Protein AF-A0A645DY30-F1 (afdb_monomer_lite)

Structure (mmCIF, N/CA/C/O backbone):
data_AF-A0A645DY30-F1
#
_entry.id   AF-A0A645DY30-F1
#
loop_
_atom_site.group_PDB
_atom_site.id
_atom_site.type_symbol
_atom_site.label_atom_id
_atom_site.label_alt_id
_atom_site.label_comp_id
_atom_site.label_asym_id
_atom_site.label_entity_id
_atom_site.label_seq_id
_atom_site.pdbx_PDB_ins_code
_atom_site.Cartn_x
_atom_site.Cartn_y
_atom_site.Cartn_z
_atom_site.occupancy
_atom_site.B_iso_or_equiv
_atom_site.auth_s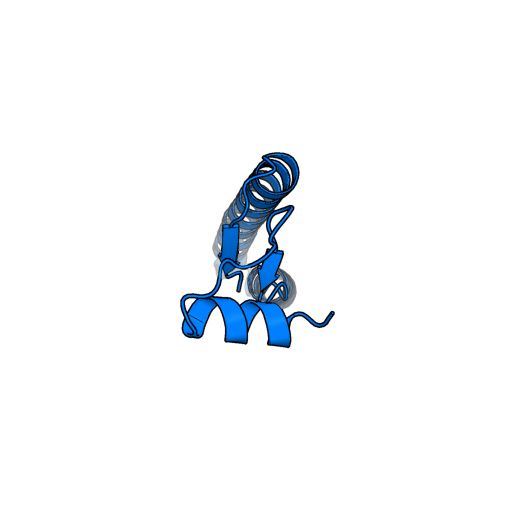eq_id
_atom_site.auth_comp_id
_atom_site.auth_asym_id
_atom_site.auth_atom_id
_atom_site.pdbx_PDB_model_num
ATOM 1 N N . MET A 1 1 ? -1.087 -6.279 -30.787 1.00 48.50 1 MET A N 1
ATOM 2 C CA . MET A 1 1 ? -0.066 -7.183 -30.223 1.00 48.50 1 MET A CA 1
ATOM 3 C C . MET A 1 1 ? -0.359 -7.285 -28.750 1.00 48.50 1 MET A C 1
ATOM 5 O O . MET A 1 1 ? -0.338 -6.264 -28.074 1.00 48.50 1 MET A O 1
ATOM 9 N N . GLY A 1 2 ? -0.863 -8.442 -28.337 1.00 56.06 2 GLY A N 1
ATOM 10 C CA . GLY A 1 2 ? -1.457 -8.618 -27.018 1.00 56.06 2 GLY A CA 1
ATOM 11 C C . GLY A 1 2 ? -0.386 -8.882 -25.970 1.00 56.06 2 GLY A C 1
ATOM 12 O O . GLY A 1 2 ? 0.657 -9.443 -26.275 1.00 56.06 2 GLY A O 1
ATOM 13 N N . VAL A 1 3 ? -0.681 -8.536 -24.719 1.00 58.16 3 VAL A N 1
ATOM 14 C CA . VAL A 1 3 ? 0.153 -8.785 -23.523 1.00 58.16 3 VAL A CA 1
ATOM 15 C C . VAL A 1 3 ? 0.625 -10.251 -23.426 1.00 58.16 3 VAL A C 1
ATOM 17 O O . VAL A 1 3 ? 1.698 -10.550 -22.908 1.00 58.16 3 VAL A O 1
ATOM 20 N N . PHE A 1 4 ? -0.153 -11.175 -23.999 1.00 58.19 4 PHE A N 1
ATOM 21 C CA . PHE A 1 4 ? 0.154 -12.603 -24.078 1.00 58.19 4 PHE A CA 1
ATOM 22 C C . PHE A 1 4 ? 1.327 -12.940 -25.019 1.00 58.19 4 PHE A C 1
ATOM 24 O O . PHE A 1 4 ? 2.047 -13.911 -24.780 1.00 58.19 4 PHE A O 1
ATOM 31 N N . ASP A 1 5 ? 1.539 -12.134 -26.064 1.00 62.09 5 ASP A N 1
ATOM 32 C CA . ASP A 1 5 ? 2.642 -12.300 -27.015 1.00 62.09 5 ASP A CA 1
ATOM 33 C C . ASP A 1 5 ? 3.975 -11.936 -26.346 1.00 62.09 5 ASP A C 1
ATOM 35 O O . ASP A 1 5 ? 4.922 -12.715 -26.414 1.00 62.09 5 ASP A O 1
ATOM 39 N N . SER A 1 6 ? 4.015 -10.833 -25.587 1.00 61.72 6 SER A N 1
ATOM 40 C CA . SER A 1 6 ? 5.202 -10.391 -24.839 1.00 61.72 6 SER A CA 1
ATOM 41 C C . SER A 1 6 ? 5.657 -11.420 -23.798 1.00 61.72 6 SER A C 1
ATOM 43 O O . SER A 1 6 ? 6.852 -11.651 -23.621 1.00 61.72 6 SER A O 1
ATOM 45 N N . PHE A 1 7 ? 4.708 -12.078 -23.122 1.00 62.50 7 PHE A N 1
ATOM 46 C CA . PHE A 1 7 ? 5.007 -13.120 -22.137 1.00 62.50 7 PHE A CA 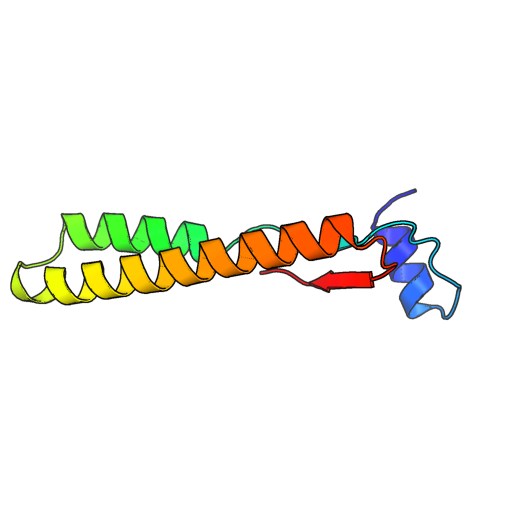1
ATOM 47 C C . PHE A 1 7 ? 5.526 -14.401 -22.803 1.00 62.50 7 PHE A C 1
ATOM 49 O O . PHE A 1 7 ? 6.487 -15.007 -22.327 1.00 62.50 7 PHE A O 1
ATOM 56 N N . LYS A 1 8 ? 4.939 -14.795 -23.945 1.00 57.75 8 LYS A N 1
ATOM 57 C CA . LYS A 1 8 ? 5.474 -15.889 -24.766 1.00 57.75 8 LYS A CA 1
ATOM 58 C C . LYS A 1 8 ? 6.885 -15.576 -25.248 1.00 57.75 8 LYS A C 1
ATOM 60 O O . LYS A 1 8 ? 7.736 -16.453 -25.151 1.00 57.75 8 LYS A O 1
ATOM 65 N N . GLU A 1 9 ? 7.151 -14.366 -25.728 1.00 61.19 9 GLU A N 1
ATOM 66 C CA . GLU A 1 9 ? 8.477 -13.943 -26.200 1.00 61.19 9 GLU A CA 1
ATOM 67 C C . GLU A 1 9 ? 9.526 -13.962 -25.078 1.00 61.19 9 GLU A C 1
ATOM 69 O O . GLU A 1 9 ? 10.616 -14.495 -25.283 1.00 61.19 9 GLU A O 1
ATOM 74 N N . LEU A 1 10 ? 9.161 -13.514 -23.869 1.00 59.84 10 LEU A N 1
ATOM 75 C CA . LEU A 1 10 ? 10.030 -13.544 -22.686 1.00 59.84 10 LEU A CA 1
ATOM 76 C C . LEU A 1 10 ? 10.418 -14.974 -22.285 1.00 59.84 10 LEU A C 1
ATOM 78 O O . LEU A 1 10 ? 11.582 -15.255 -22.003 1.00 59.84 10 LEU A O 1
ATOM 82 N N . VAL A 1 11 ? 9.444 -15.891 -22.278 1.00 59.47 11 VAL A N 1
ATOM 83 C CA . VAL A 1 11 ? 9.666 -17.313 -21.965 1.00 59.47 11 VAL A CA 1
ATOM 84 C C . VAL A 1 11 ? 10.425 -18.019 -23.096 1.00 59.47 11 VAL A C 1
ATOM 86 O O . VAL A 1 11 ? 11.134 -18.992 -22.853 1.00 59.47 11 VAL A O 1
ATOM 89 N N . THR A 1 12 ? 10.328 -17.517 -24.330 1.00 57.25 12 THR A N 1
ATOM 90 C CA . THR A 1 12 ? 10.962 -18.102 -25.521 1.00 57.25 12 THR A CA 1
ATOM 91 C C . THR A 1 12 ? 12.251 -17.396 -25.956 1.00 57.25 12 THR A C 1
ATOM 93 O O . THR A 1 12 ? 12.528 -17.374 -27.148 1.00 57.25 12 THR A O 1
ATOM 96 N N . GLN A 1 13 ? 13.055 -16.834 -25.037 1.00 56.91 13 GLN A N 1
ATOM 97 C CA . GLN A 1 13 ? 14.372 -16.202 -25.315 1.00 56.91 13 GLN A CA 1
ATOM 98 C C . GLN A 1 13 ? 14.408 -15.249 -26.535 1.00 56.91 13 GLN A C 1
ATOM 100 O O . GLN A 1 13 ? 15.478 -14.932 -27.057 1.00 56.91 13 GLN A O 1
ATOM 105 N N . LYS A 1 14 ? 13.252 -14.769 -27.006 1.00 50.12 14 LYS A N 1
ATOM 106 C CA . LYS A 1 14 ? 13.148 -13.793 -28.084 1.00 50.12 14 LYS A CA 1
ATOM 107 C C . LYS A 1 14 ? 13.099 -12.413 -27.439 1.00 50.12 14 LYS A C 1
ATOM 109 O O . LYS A 1 14 ? 12.450 -12.254 -26.407 1.00 50.12 14 LYS A O 1
ATOM 114 N N . PRO A 1 15 ? 13.799 -11.416 -28.003 1.00 49.03 15 PRO A N 1
ATOM 115 C CA . PRO A 1 15 ? 13.859 -10.094 -27.403 1.00 49.03 15 PRO A CA 1
ATOM 116 C C . PRO A 1 15 ? 12.456 -9.488 -27.384 1.00 49.03 15 PRO A C 1
ATOM 118 O O . PRO A 1 15 ? 11.901 -9.159 -28.430 1.00 49.03 15 PRO A O 1
ATOM 121 N N . VAL A 1 16 ? 11.890 -9.368 -26.184 1.00 58.25 16 VAL A N 1
ATOM 122 C CA . VAL A 1 16 ? 10.583 -8.752 -25.966 1.00 58.25 16 VAL A CA 1
ATOM 123 C C . VAL A 1 16 ? 10.694 -7.286 -26.365 1.00 58.25 16 VAL A C 1
ATOM 125 O O . VAL A 1 16 ? 11.519 -6.552 -25.820 1.00 58.25 16 VAL A O 1
ATOM 128 N N . GLY A 1 17 ? 9.875 -6.847 -27.318 1.00 63.56 17 GLY A N 1
ATOM 129 C CA . GLY A 1 17 ? 9.837 -5.462 -27.801 1.00 63.56 17 GLY A CA 1
ATOM 130 C C . GLY A 1 17 ? 9.229 -4.469 -26.800 1.00 63.56 17 GLY A C 1
ATOM 131 O O . GLY A 1 17 ? 8.381 -3.662 -27.182 1.00 63.56 17 GLY A O 1
ATOM 132 N N . LEU A 1 18 ? 9.610 -4.530 -25.521 1.00 66.00 18 LEU A N 1
ATOM 133 C CA . LEU A 1 18 ? 9.141 -3.614 -24.482 1.00 66.00 18 LEU A CA 1
ATOM 134 C C . LEU A 1 18 ? 9.758 -2.231 -24.709 1.00 66.00 18 LEU A C 1
ATOM 136 O O . LEU A 1 18 ? 10.973 -2.064 -24.695 1.00 66.00 18 LEU A O 1
ATOM 140 N N . LYS A 1 19 ? 8.908 -1.227 -24.932 1.00 70.25 19 LYS A N 1
ATOM 141 C CA . LYS A 1 19 ? 9.316 0.185 -25.081 1.00 70.25 19 LYS A CA 1
ATOM 142 C C . LYS A 1 19 ? 9.113 1.009 -23.807 1.00 70.25 19 LYS A C 1
ATOM 144 O O . LYS A 1 19 ? 9.517 2.164 -23.754 1.00 70.25 19 LYS A O 1
ATOM 149 N N . LYS A 1 20 ? 8.420 0.433 -22.828 1.00 71.19 20 LYS A N 1
ATOM 150 C CA . LYS A 1 20 ? 8.054 1.027 -21.544 1.00 71.19 20 LYS A CA 1
ATOM 151 C C . LYS A 1 20 ? 7.794 -0.097 -20.536 1.00 71.19 20 LYS A C 1
ATOM 153 O O . LYS A 1 20 ? 7.567 -1.228 -20.983 1.00 71.19 20 LYS A O 1
ATOM 158 N N . PRO A 1 21 ? 7.779 0.201 -19.230 1.00 79.19 21 PRO A N 1
ATOM 159 C CA . PRO A 1 21 ? 7.376 -0.775 -18.235 1.00 79.19 21 PRO A CA 1
ATOM 160 C C . PRO A 1 21 ? 5.947 -1.253 -18.481 1.00 79.19 21 PRO A C 1
ATOM 162 O O . PRO A 1 21 ? 5.073 -0.452 -18.825 1.00 79.19 21 PRO A O 1
ATOM 165 N N . ASP A 1 22 ? 5.717 -2.548 -18.297 1.00 78.31 22 ASP A N 1
ATOM 166 C CA . ASP A 1 22 ? 4.387 -3.151 -18.389 1.00 78.31 22 ASP A CA 1
ATOM 167 C C . ASP A 1 22 ? 3.995 -3.743 -17.029 1.00 78.31 22 ASP A C 1
ATOM 169 O O . ASP A 1 22 ? 4.774 -4.486 -16.424 1.00 78.31 22 ASP A O 1
ATOM 173 N N . PHE A 1 23 ? 2.814 -3.374 -16.528 1.00 77.88 23 PHE A N 1
ATOM 174 C CA . PHE A 1 23 ? 2.331 -3.750 -15.196 1.00 77.88 23 PHE A CA 1
ATOM 175 C C . PHE A 1 23 ? 1.331 -4.900 -15.309 1.00 77.88 23 PHE A C 1
ATOM 177 O O . PHE A 1 23 ? 0.295 -4.785 -15.963 1.00 77.88 23 PHE A O 1
ATOM 184 N N . TYR A 1 24 ? 1.619 -6.008 -14.633 1.00 72.50 24 TYR A N 1
ATOM 185 C CA . TYR A 1 24 ? 0.767 -7.194 -14.598 1.00 72.50 24 TYR A CA 1
ATOM 186 C C . TYR A 1 24 ? 0.079 -7.319 -13.236 1.00 72.50 24 TYR A C 1
ATOM 188 O O . TYR A 1 24 ? 0.721 -7.075 -12.218 1.00 72.50 24 TYR A O 1
ATOM 196 N N . LYS A 1 25 ? -1.201 -7.734 -13.219 1.00 65.25 25 LYS A N 1
ATOM 197 C CA . LYS A 1 25 ? -2.062 -7.792 -12.014 1.00 65.25 25 LYS A CA 1
ATOM 198 C C . LYS A 1 25 ? -2.155 -6.444 -11.269 1.00 65.25 25 LYS A C 1
ATOM 200 O O . LYS A 1 25 ? -1.828 -6.319 -10.099 1.00 65.25 25 LYS A O 1
ATOM 205 N N . ALA A 1 26 ? -2.653 -5.417 -11.949 1.00 60.19 26 ALA A N 1
ATOM 206 C CA . ALA A 1 26 ? -2.807 -4.083 -11.358 1.00 60.19 26 ALA A CA 1
ATOM 207 C C . ALA A 1 26 ? -3.954 -3.952 -10.325 1.00 60.19 26 ALA A C 1
ATOM 209 O O . ALA A 1 26 ? -4.178 -2.858 -9.807 1.00 60.19 26 ALA A O 1
ATOM 210 N N . ASP A 1 27 ? -4.703 -5.022 -10.036 1.00 63.66 27 ASP A N 1
ATOM 211 C CA . ASP A 1 27 ? -5.731 -4.990 -8.994 1.00 63.66 27 ASP A CA 1
ATOM 212 C C . ASP A 1 27 ? -5.056 -4.934 -7.629 1.00 63.66 27 ASP A C 1
ATOM 214 O O . ASP A 1 27 ? -4.474 -5.922 -7.216 1.00 63.66 27 ASP A O 1
ATOM 218 N N . SER A 1 28 ? -5.154 -3.796 -6.940 1.00 68.00 28 SER A N 1
ATOM 219 C CA . SER A 1 28 ? -4.535 -3.597 -5.628 1.00 68.00 28 SER A CA 1
ATOM 220 C C . SER A 1 28 ? -5.405 -4.171 -4.511 1.00 68.00 28 SER A C 1
ATOM 222 O O . SER A 1 28 ? -6.418 -3.573 -4.120 1.00 68.00 28 SER A O 1
ATOM 224 N N . ASP A 1 29 ? -5.002 -5.310 -3.952 1.00 82.56 29 ASP A N 1
ATOM 225 C CA . ASP A 1 29 ? -5.665 -5.886 -2.776 1.00 82.56 29 ASP A CA 1
ATOM 226 C C . ASP A 1 29 ? -5.551 -4.982 -1.533 1.00 82.56 29 ASP A C 1
ATOM 228 O O . ASP A 1 29 ? -6.458 -4.957 -0.694 1.00 82.56 29 ASP A O 1
ATOM 232 N N . SER A 1 30 ? -4.514 -4.141 -1.463 1.00 85.62 30 SER A N 1
ATOM 233 C CA . SER A 1 30 ? -4.311 -3.148 -0.400 1.00 85.62 30 SER A CA 1
ATOM 234 C C . SER A 1 30 ? -5.455 -2.129 -0.312 1.00 85.62 30 SER A C 1
ATOM 236 O O . SER A 1 30 ? -5.895 -1.782 0.787 1.00 85.62 30 SER A O 1
ATOM 238 N N . LYS A 1 31 ? -6.010 -1.678 -1.449 1.00 88.06 31 LYS A N 1
ATOM 239 C CA . LYS A 1 31 ? -7.160 -0.749 -1.458 1.00 88.06 31 LYS A CA 1
ATOM 240 C C . LYS A 1 31 ? -8.430 -1.410 -0.921 1.00 88.06 31 LYS A C 1
ATOM 242 O O . LYS A 1 31 ? -9.113 -0.828 -0.079 1.00 88.06 31 LYS A O 1
ATOM 247 N N . LYS A 1 32 ? -8.695 -2.660 -1.318 1.00 90.62 32 LYS A N 1
ATOM 248 C CA . LYS A 1 32 ? -9.818 -3.456 -0.786 1.00 90.62 32 LYS A CA 1
ATOM 249 C C . LYS A 1 32 ? -9.662 -3.708 0.715 1.00 90.62 32 LYS A C 1
ATOM 251 O O . LYS A 1 32 ? -10.637 -3.691 1.466 1.00 90.62 32 LYS A O 1
ATOM 256 N N . GLN A 1 33 ? -8.433 -3.938 1.174 1.00 91.19 33 GLN A N 1
ATOM 257 C CA . GLN A 1 33 ? -8.137 -4.097 2.593 1.00 91.19 33 GLN A CA 1
ATOM 258 C C . GLN A 1 33 ? -8.401 -2.804 3.375 1.00 91.19 33 GLN A C 1
ATOM 260 O O . GLN A 1 33 ? -8.957 -2.868 4.473 1.00 91.19 33 GLN A O 1
ATOM 265 N N . LEU A 1 34 ? -8.063 -1.640 2.814 1.00 93.44 34 LEU A N 1
ATOM 266 C CA . LEU A 1 34 ? -8.351 -0.348 3.435 1.00 93.44 34 LEU A CA 1
ATOM 267 C C . LEU A 1 34 ? -9.861 -0.114 3.576 1.00 93.44 34 LEU A C 1
ATOM 269 O O . LEU A 1 34 ? -10.317 0.246 4.661 1.00 93.44 34 LEU A O 1
ATOM 273 N N . GLU A 1 35 ? -10.645 -0.398 2.533 1.00 93.94 35 GLU A N 1
ATOM 27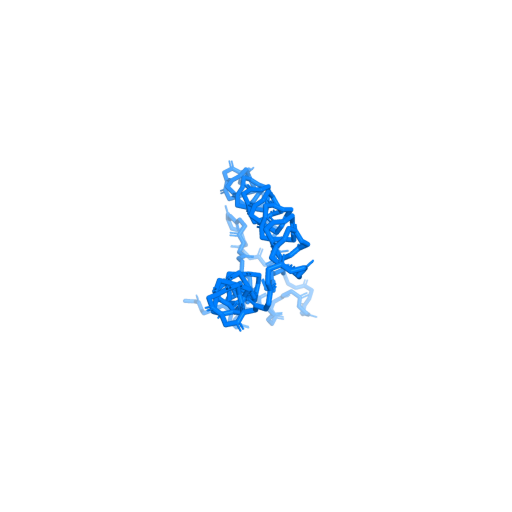4 C CA . GLU A 1 35 ? -12.114 -0.344 2.597 1.00 93.94 35 GLU A CA 1
ATOM 275 C C . GLU A 1 35 ? -12.669 -1.274 3.684 1.00 93.94 35 GLU A C 1
ATOM 277 O O . GLU A 1 35 ? -13.546 -0.896 4.464 1.00 93.94 35 GLU A O 1
ATOM 282 N N . ARG A 1 36 ? -12.114 -2.484 3.807 1.00 94.50 36 ARG A N 1
ATOM 283 C CA . ARG A 1 36 ? -12.518 -3.438 4.845 1.00 94.50 36 ARG A CA 1
ATOM 284 C C . ARG A 1 36 ? -12.188 -2.947 6.256 1.00 94.50 36 ARG A C 1
ATOM 286 O O . ARG A 1 36 ? -12.981 -3.162 7.172 1.00 94.50 36 ARG A O 1
ATOM 293 N N . LEU A 1 37 ? -11.049 -2.280 6.446 1.00 94.75 37 LEU A N 1
ATOM 294 C CA . LEU A 1 37 ? -10.688 -1.666 7.728 1.00 94.75 37 LEU A CA 1
ATOM 295 C C . LEU A 1 37 ? -11.613 -0.493 8.078 1.00 94.75 37 LEU A C 1
ATOM 297 O O . LEU A 1 37 ? -11.999 -0.365 9.238 1.00 94.75 37 LEU A O 1
ATOM 301 N N . GLN A 1 38 ? -12.031 0.309 7.095 1.00 94.38 38 GLN A N 1
ATOM 302 C CA . GLN A 1 38 ? -13.020 1.376 7.298 1.00 94.38 38 GLN A CA 1
ATOM 303 C C . GLN A 1 38 ? -14.375 0.809 7.743 1.00 94.38 38 GLN A C 1
ATOM 305 O O . GLN A 1 38 ? -14.974 1.298 8.701 1.00 94.38 38 GLN A O 1
ATOM 310 N N . GLN A 1 39 ? -14.832 -0.272 7.104 1.00 95.06 39 GLN A N 1
ATOM 311 C CA . GLN A 1 39 ? -16.051 -0.983 7.510 1.00 95.06 39 GLN A CA 1
ATOM 312 C C . GLN A 1 39 ? -15.927 -1.576 8.921 1.00 95.06 39 GLN A C 1
ATOM 314 O O . GLN A 1 39 ? -16.863 -1.504 9.720 1.00 95.06 39 GLN A O 1
AT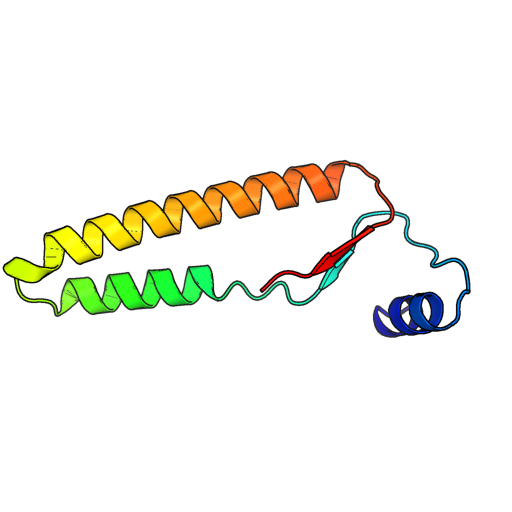OM 319 N N . LEU A 1 40 ? -14.762 -2.140 9.253 1.00 94.00 40 LEU A N 1
ATOM 320 C CA . LEU A 1 40 ? -14.501 -2.687 10.581 1.00 94.00 40 LEU A CA 1
ATOM 321 C C . LEU A 1 40 ? -14.508 -1.585 11.647 1.00 94.00 40 LEU A C 1
ATOM 323 O O . LEU A 1 40 ? -15.127 -1.760 12.691 1.00 94.00 40 LEU A O 1
ATOM 327 N N . HIS A 1 41 ? -13.885 -0.435 11.378 1.00 93.19 41 HIS A N 1
ATOM 328 C CA . HIS A 1 41 ? -13.863 0.712 12.292 1.00 93.19 41 HIS A CA 1
ATOM 329 C C . HIS A 1 41 ? -15.274 1.198 12.648 1.00 93.19 41 HIS A C 1
ATOM 331 O O . HIS A 1 41 ? -15.548 1.461 13.820 1.00 93.19 41 HIS A O 1
ATOM 337 N N . ALA A 1 42 ? -16.189 1.215 11.672 1.00 93.00 42 ALA A N 1
ATOM 338 C CA . ALA A 1 42 ? -17.580 1.625 11.870 1.00 93.00 42 ALA A CA 1
ATOM 339 C C . ALA A 1 42 ? -18.363 0.724 12.844 1.00 93.00 42 ALA A C 1
ATOM 341 O O . ALA A 1 42 ? -19.320 1.180 13.467 1.00 93.00 42 ALA A O 1
ATOM 342 N N . THR A 1 43 ? -17.963 -0.542 12.989 1.00 93.50 43 THR A N 1
ATOM 343 C CA . THR A 1 43 ? -18.653 -1.535 13.835 1.00 93.50 43 THR A CA 1
ATOM 344 C C . THR A 1 43 ? -17.856 -1.925 15.083 1.00 93.50 43 THR A C 1
ATOM 346 O O . THR A 1 43 ? -18.365 -2.639 15.948 1.00 93.50 43 THR A O 1
ATOM 349 N N . ALA A 1 44 ? -16.611 -1.460 15.202 1.00 90.81 44 ALA A N 1
ATOM 350 C CA . ALA A 1 44 ? -15.704 -1.863 16.264 1.00 90.81 44 ALA A CA 1
ATOM 351 C C . ALA A 1 44 ? -16.030 -1.198 17.617 1.00 90.81 44 ALA A C 1
ATOM 353 O O . ALA A 1 44 ? -16.394 -0.020 17.665 1.00 90.81 44 ALA A O 1
ATOM 354 N N . PRO A 1 45 ? -15.809 -1.901 18.745 1.00 91.88 45 PRO A N 1
ATOM 355 C CA . PRO A 1 45 ? -15.831 -1.296 20.075 1.00 91.88 45 PRO A CA 1
ATOM 356 C C . PRO A 1 45 ? -14.750 -0.216 20.225 1.00 91.88 45 PRO A C 1
ATOM 358 O O . PRO A 1 45 ? -13.657 -0.345 19.668 1.00 91.88 45 PRO A O 1
ATOM 361 N N . ASP A 1 46 ? -14.990 0.793 21.067 1.00 90.06 46 ASP A N 1
ATOM 362 C CA . ASP A 1 46 ? -14.076 1.938 21.240 1.00 90.06 46 ASP A CA 1
ATOM 363 C C . ASP A 1 46 ? -12.659 1.544 21.678 1.00 90.06 46 ASP A C 1
ATOM 365 O O . ASP A 1 46 ? -11.689 2.208 21.326 1.00 90.06 46 ASP A O 1
ATOM 369 N N . ARG A 1 47 ? -12.508 0.412 22.375 1.00 91.75 47 ARG A N 1
ATOM 370 C CA . ARG A 1 47 ? -11.196 -0.134 22.752 1.00 91.75 47 ARG A CA 1
ATOM 371 C C . ARG A 1 47 ? -10.352 -0.572 21.544 1.00 91.75 47 ARG A C 1
ATOM 373 O O . ARG A 1 47 ? -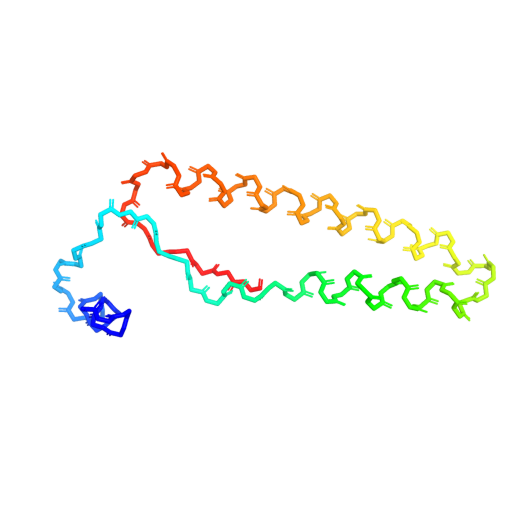9.130 -0.537 21.628 1.00 91.75 47 ARG A O 1
ATOM 380 N N . GLY A 1 48 ? -10.984 -1.005 20.451 1.00 89.88 48 GLY A N 1
ATOM 381 C CA . GLY A 1 48 ? -10.312 -1.501 19.243 1.00 89.88 48 GLY A CA 1
ATOM 382 C C . GLY A 1 48 ? -10.100 -0.438 18.161 1.00 89.88 48 GLY A C 1
ATOM 383 O O . GLY A 1 48 ? -9.203 -0.583 17.331 1.00 89.88 48 GLY A O 1
ATOM 384 N N . LYS A 1 49 ? -10.874 0.655 18.187 1.00 93.50 49 LYS A N 1
ATOM 385 C CA . LYS A 1 49 ? -10.788 1.740 17.193 1.00 93.50 49 LYS A CA 1
ATOM 386 C C . LYS A 1 49 ? -9.387 2.351 17.045 1.00 93.50 49 LYS A C 1
ATOM 388 O O . LYS A 1 49 ? -8.957 2.479 15.901 1.00 93.50 49 LYS A O 1
ATOM 393 N N . PRO A 1 50 ? -8.626 2.642 18.123 1.00 95.75 50 PRO A N 1
ATOM 394 C CA . PRO A 1 50 ? -7.287 3.220 17.985 1.00 95.75 50 PRO A CA 1
ATOM 395 C C . PRO A 1 50 ? -6.317 2.327 17.205 1.00 95.75 50 PRO A C 1
ATOM 397 O O . PRO A 1 50 ? -5.454 2.821 16.482 1.00 95.75 50 PRO A O 1
ATOM 400 N N . GLN A 1 51 ? -6.457 1.005 17.339 1.00 95.75 51 GLN A N 1
ATOM 401 C CA . GLN A 1 51 ? -5.626 0.052 16.612 1.00 95.75 51 GLN A CA 1
ATOM 402 C C . GLN A 1 51 ? -6.015 0.004 15.134 1.00 95.75 51 GLN A C 1
ATOM 404 O O . GLN A 1 51 ? -5.148 0.122 14.276 1.00 95.75 51 GLN A O 1
ATOM 409 N N . ILE A 1 52 ? -7.316 -0.046 14.837 1.00 95.25 52 ILE A N 1
ATOM 410 C CA . ILE A 1 52 ? -7.816 -0.024 13.456 1.00 95.25 52 ILE A CA 1
ATOM 411 C C . ILE A 1 52 ? -7.421 1.284 12.751 1.00 95.25 52 ILE A C 1
ATOM 413 O O . ILE A 1 52 ? -7.001 1.261 11.601 1.00 95.25 52 ILE A O 1
ATOM 417 N N . GLU A 1 53 ? -7.484 2.429 13.434 1.00 96.00 53 GLU A N 1
ATOM 418 C CA . GLU A 1 53 ? -7.039 3.720 12.887 1.00 96.00 53 GLU A CA 1
ATOM 419 C C . GLU A 1 53 ? -5.546 3.753 12.575 1.00 96.00 53 GLU A C 1
ATOM 421 O O . GLU A 1 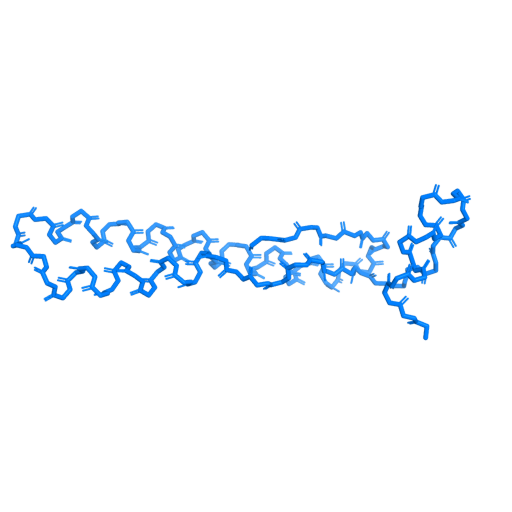53 ? -5.131 4.305 11.552 1.00 96.00 53 GLU A O 1
ATOM 426 N N . ARG A 1 54 ? -4.728 3.168 13.454 1.00 97.12 54 ARG A N 1
ATOM 427 C CA . ARG A 1 54 ? -3.293 3.032 13.218 1.00 97.12 54 ARG A CA 1
ATOM 428 C C . ARG A 1 54 ? -3.033 2.169 11.986 1.00 97.12 54 ARG A C 1
ATOM 430 O O . ARG A 1 54 ? -2.252 2.581 11.131 1.00 97.12 54 ARG A O 1
ATOM 437 N N . ASP A 1 55 ? -3.705 1.029 11.881 1.00 96.31 55 ASP A N 1
ATOM 438 C CA . ASP A 1 55 ? -3.542 0.100 10.763 1.00 96.31 55 ASP A CA 1
ATOM 439 C C . ASP A 1 55 ? -3.999 0.737 9.442 1.00 96.31 55 ASP A C 1
ATOM 441 O O . ASP A 1 55 ? -3.284 0.653 8.446 1.00 96.31 55 ASP A O 1
ATOM 445 N N . MET A 1 56 ? -5.117 1.477 9.445 1.00 96.44 56 MET A N 1
ATOM 446 C CA . MET A 1 56 ? -5.568 2.256 8.284 1.00 96.44 56 MET A CA 1
ATOM 447 C C . MET A 1 56 ? -4.520 3.279 7.832 1.00 96.44 56 MET A C 1
ATOM 449 O O . MET A 1 56 ? -4.252 3.386 6.638 1.00 96.44 56 MET A O 1
ATOM 453 N N . LYS A 1 57 ? -3.905 4.022 8.764 1.00 97.00 57 LYS A N 1
ATOM 454 C CA . LYS A 1 57 ? -2.865 5.012 8.430 1.00 97.00 57 LYS A CA 1
ATOM 455 C C . LYS A 1 57 ? -1.622 4.357 7.841 1.00 97.00 57 LYS A C 1
ATOM 457 O O . LYS A 1 57 ? -1.116 4.827 6.828 1.00 97.00 57 LYS A O 1
ATOM 462 N N . LEU A 1 58 ? -1.139 3.281 8.460 1.00 97.12 58 LEU A N 1
ATOM 463 C CA . LEU A 1 58 ? 0.038 2.558 7.975 1.00 97.12 58 LEU A CA 1
ATOM 464 C C . LEU A 1 58 ? -0.202 1.972 6.581 1.00 97.12 58 LEU A C 1
ATOM 466 O O . LEU A 1 58 ? 0.653 2.116 5.709 1.00 97.12 58 LEU A O 1
ATOM 470 N N . LEU A 1 59 ? -1.378 1.384 6.353 1.00 95.31 59 LEU A N 1
ATOM 471 C CA . LEU A 1 59 ? -1.757 0.852 5.048 1.00 95.31 59 LEU A CA 1
ATOM 472 C C . LEU A 1 59 ? -1.858 1.961 3.993 1.00 95.31 59 LEU A C 1
ATOM 474 O O . LEU A 1 59 ? -1.330 1.808 2.897 1.00 95.31 59 LEU A O 1
ATOM 478 N N . ALA A 1 60 ? -2.464 3.102 4.332 1.00 94.69 60 ALA A N 1
ATOM 479 C CA . ALA A 1 60 ? -2.548 4.249 3.431 1.00 94.69 60 ALA A CA 1
ATOM 480 C C . ALA A 1 60 ? -1.162 4.790 3.037 1.00 94.69 60 ALA A C 1
ATOM 482 O O . ALA A 1 60 ? -0.946 5.125 1.874 1.00 94.69 60 ALA A O 1
ATOM 483 N N . TYR A 1 61 ? -0.207 4.834 3.973 1.00 96.44 61 TYR A N 1
ATOM 484 C CA . TYR A 1 61 ? 1.173 5.217 3.661 1.00 96.44 61 TYR A CA 1
ATOM 485 C C . TYR A 1 61 ? 1.862 4.212 2.734 1.00 96.44 61 TYR A C 1
ATOM 487 O O . TYR A 1 61 ? 2.569 4.630 1.822 1.00 96.44 61 TYR A O 1
ATOM 495 N N . GLY A 1 62 ? 1.633 2.910 2.936 1.00 93.00 62 GLY A N 1
ATOM 496 C CA . GLY A 1 62 ? 2.134 1.865 2.040 1.00 93.00 62 GLY A CA 1
ATOM 497 C C . GLY A 1 62 ? 1.611 2.037 0.614 1.00 93.00 62 GLY A C 1
ATOM 498 O O . GLY A 1 62 ? 2.407 2.130 -0.315 1.00 93.00 62 GLY A O 1
ATOM 499 N N . ILE A 1 63 ? 0.291 2.198 0.462 1.00 92.38 63 ILE A N 1
ATOM 500 C CA . ILE A 1 63 ? -0.360 2.417 -0.840 1.00 92.38 63 ILE A CA 1
ATOM 501 C C . ILE A 1 63 ? 0.215 3.655 -1.537 1.00 92.38 63 ILE A C 1
ATOM 503 O O . ILE A 1 63 ? 0.584 3.585 -2.705 1.00 92.38 63 ILE A O 1
ATOM 507 N N . ALA A 1 64 ? 0.342 4.778 -0.826 1.00 93.94 64 ALA A N 1
ATOM 508 C CA . ALA A 1 64 ? 0.902 6.000 -1.403 1.00 93.94 64 ALA A CA 1
ATOM 509 C C . ALA A 1 64 ? 2.371 5.823 -1.838 1.00 93.94 64 ALA A C 1
ATOM 511 O O . ALA A 1 64 ? 2.792 6.364 -2.860 1.00 93.94 64 ALA A O 1
ATOM 512 N N . GLY A 1 65 ? 3.159 5.058 -1.077 1.00 93.75 65 GLY A N 1
ATOM 513 C CA . GLY A 1 65 ? 4.534 4.715 -1.440 1.00 93.75 65 GLY A CA 1
ATOM 514 C C . GLY A 1 65 ? 4.608 3.858 -2.705 1.00 93.75 65 GLY A C 1
ATOM 515 O O . GLY A 1 65 ? 5.384 4.167 -3.607 1.00 93.75 65 GLY A O 1
ATOM 516 N N . GLU A 1 66 ? 3.775 2.822 -2.798 1.00 90.62 66 GLU A N 1
ATOM 517 C CA . GLU A 1 66 ? 3.679 1.952 -3.976 1.00 90.62 66 GLU A CA 1
ATOM 518 C C . GLU A 1 66 ? 3.243 2.729 -5.224 1.00 90.62 66 GLU A C 1
ATOM 520 O O . GLU A 1 66 ? 3.853 2.577 -6.282 1.00 90.62 66 GLU A O 1
ATOM 525 N N . GLU A 1 67 ? 2.253 3.619 -5.103 1.00 90.12 67 GLU A N 1
ATOM 526 C CA . GLU A 1 67 ? 1.797 4.474 -6.205 1.00 90.12 67 GLU A CA 1
ATOM 527 C C . GLU A 1 67 ? 2.907 5.410 -6.711 1.00 90.12 67 GLU A C 1
ATOM 529 O O . GLU A 1 67 ? 3.065 5.573 -7.924 1.00 90.12 67 GLU A O 1
ATOM 534 N N . ASN A 1 68 ? 3.725 5.966 -5.811 1.00 93.19 68 ASN A N 1
ATOM 535 C CA . ASN A 1 68 ? 4.881 6.783 -6.189 1.00 93.19 68 ASN A CA 1
ATOM 536 C C . ASN A 1 68 ? 5.946 5.963 -6.927 1.00 93.19 68 ASN A C 1
ATOM 538 O O . ASN A 1 68 ? 6.425 6.383 -7.980 1.00 93.19 68 ASN A O 1
ATOM 542 N N . VAL A 1 69 ? 6.281 4.771 -6.427 1.00 90.31 69 VAL A N 1
ATOM 543 C CA . VAL A 1 69 ? 7.245 3.882 -7.094 1.00 90.31 69 VAL A CA 1
ATOM 544 C C . VAL A 1 69 ? 6.723 3.455 -8.467 1.00 90.31 69 VAL A C 1
ATOM 546 O O . VAL A 1 69 ? 7.461 3.502 -9.449 1.00 90.31 69 VAL A O 1
ATOM 549 N N . ALA A 1 70 ? 5.446 3.086 -8.579 1.00 88.50 70 ALA A N 1
ATOM 550 C CA . ALA A 1 70 ? 4.833 2.734 -9.856 1.00 88.50 70 ALA A CA 1
ATOM 551 C C . ALA A 1 70 ? 4.871 3.908 -10.849 1.00 88.50 70 ALA A C 1
ATOM 553 O O . ALA A 1 70 ? 5.162 3.709 -12.032 1.00 88.50 70 ALA A O 1
ATOM 554 N N . PHE A 1 71 ? 4.634 5.133 -10.372 1.00 89.50 71 PHE A N 1
ATOM 555 C CA . PHE A 1 71 ? 4.759 6.345 -11.175 1.00 89.50 71 PHE A CA 1
ATOM 556 C C . PHE A 1 71 ? 6.193 6.554 -11.678 1.00 89.50 71 PHE A C 1
ATOM 558 O O . PHE A 1 71 ? 6.392 6.761 -12.876 1.00 89.50 71 PHE A O 1
ATOM 565 N N . GLU A 1 72 ? 7.195 6.468 -10.802 1.00 90.81 72 GLU A N 1
ATOM 566 C CA . GLU A 1 72 ? 8.607 6.607 -11.177 1.00 90.81 72 GLU A CA 1
ATOM 567 C C . GLU A 1 72 ? 9.023 5.550 -12.201 1.00 90.81 72 GLU A C 1
ATOM 569 O O . GLU A 1 72 ? 9.618 5.876 -13.231 1.00 90.81 72 GLU A O 1
ATOM 574 N N . LEU A 1 73 ? 8.640 4.291 -11.966 1.00 88.12 73 LEU A N 1
ATOM 575 C CA . LEU A 1 73 ? 8.919 3.195 -12.883 1.00 88.12 73 LEU A CA 1
ATOM 576 C C . LEU A 1 73 ? 8.302 3.474 -14.248 1.00 88.12 73 LEU A C 1
ATOM 578 O O . LEU A 1 73 ? 9.037 3.460 -15.231 1.00 88.12 73 LEU A O 1
ATOM 582 N N . ASN A 1 74 ? 7.014 3.818 -14.327 1.00 85.25 74 ASN A N 1
ATOM 583 C CA . ASN A 1 74 ? 6.327 4.098 -15.594 1.00 85.25 74 ASN A CA 1
ATOM 584 C C . ASN A 1 74 ? 6.993 5.227 -16.412 1.00 85.25 74 ASN A C 1
ATOM 586 O O . ASN A 1 74 ? 6.935 5.217 -17.641 1.00 85.25 74 ASN A O 1
ATOM 590 N N . ASN A 1 75 ? 7.674 6.163 -15.744 1.00 87.81 75 ASN A N 1
ATOM 591 C CA . ASN A 1 75 ? 8.398 7.273 -16.371 1.00 87.81 75 ASN A CA 1
ATOM 592 C C . ASN A 1 75 ? 9.906 7.013 -16.565 1.00 87.81 75 ASN A C 1
ATOM 594 O O . ASN A 1 75 ? 10.611 7.865 -17.101 1.00 87.81 75 ASN A O 1
ATOM 598 N N . SER A 1 76 ? 10.412 5.843 -16.170 1.00 85.19 76 SER A N 1
ATOM 599 C CA . SER A 1 76 ? 11.832 5.482 -16.289 1.00 85.19 76 SER A CA 1
ATOM 600 C C . SER A 1 76 ? 12.253 5.046 -17.699 1.00 85.19 76 SER A C 1
ATOM 602 O O . SER A 1 76 ? 13.446 4.946 -17.975 1.00 85.19 76 SER A O 1
ATOM 604 N N . TYR A 1 77 ? 11.289 4.762 -18.590 1.00 79.19 77 TYR A N 1
ATOM 605 C CA . TYR A 1 77 ? 11.504 4.174 -19.927 1.00 79.19 77 TYR A CA 1
ATOM 606 C C . TYR A 1 77 ? 12.271 2.839 -19.918 1.00 79.19 77 TYR A C 1
ATOM 608 O O . TYR A 1 77 ? 12.750 2.381 -20.957 1.00 79.19 77 TYR A O 1
ATOM 616 N N . LEU A 1 78 ? 12.369 2.185 -18.757 1.00 82.81 78 LEU A N 1
ATOM 617 C CA . LEU A 1 78 ? 13.012 0.887 -18.633 1.00 82.81 78 LEU A CA 1
ATOM 618 C C . LEU A 1 78 ? 12.123 -0.205 -19.258 1.00 82.81 78 LEU A C 1
ATOM 620 O O . LEU A 1 78 ? 10.924 -0.258 -18.970 1.00 82.81 78 LEU A O 1
ATOM 624 N N . PRO A 1 79 ? 12.675 -1.108 -20.088 1.00 81.75 79 PRO A N 1
ATOM 625 C CA . PRO A 1 79 ? 11.933 -2.231 -20.656 1.00 81.75 79 PRO A CA 1
ATOM 626 C C . PRO A 1 79 ? 11.821 -3.369 -19.629 1.00 81.75 79 PRO A C 1
ATOM 628 O O . PRO A 1 79 ? 12.458 -4.412 -19.760 1.00 81.75 79 PRO A O 1
ATOM 631 N N . ILE A 1 80 ? 11.043 -3.144 -18.571 1.00 83.31 80 ILE A N 1
ATOM 632 C CA . ILE A 1 80 ? 10.870 -4.073 -17.446 1.00 83.31 80 ILE A CA 1
ATOM 633 C C . ILE A 1 80 ? 9.409 -4.500 -17.298 1.00 83.31 80 ILE A C 1
ATOM 635 O O . ILE A 1 80 ? 8.490 -3.765 -17.650 1.00 83.31 80 ILE A O 1
ATOM 639 N N . ILE A 1 81 ? 9.191 -5.690 -16.746 1.00 82.75 81 ILE A N 1
ATOM 640 C CA . ILE A 1 81 ? 7.857 -6.150 -16.354 1.00 82.75 81 ILE A CA 1
ATOM 641 C C . ILE A 1 81 ? 7.735 -5.988 -14.847 1.00 82.75 81 ILE A C 1
ATOM 643 O O . ILE A 1 81 ? 8.576 -6.489 -14.099 1.00 82.75 81 ILE A O 1
ATOM 647 N N . VAL A 1 82 ? 6.683 -5.302 -14.413 1.00 81.56 82 VAL A N 1
ATOM 648 C CA . VAL A 1 82 ? 6.377 -5.095 -13.000 1.00 81.56 82 VAL A CA 1
ATOM 649 C C . VAL A 1 82 ? 5.211 -5.999 -12.626 1.00 81.56 82 VAL A C 1
ATOM 651 O O . VAL A 1 82 ? 4.110 -5.876 -13.162 1.00 81.56 82 VAL A O 1
ATOM 654 N N . LEU A 1 83 ? 5.463 -6.932 -11.712 1.00 81.19 83 LEU A N 1
ATOM 655 C CA . LEU A 1 83 ? 4.420 -7.754 -11.109 1.00 81.19 83 LEU A CA 1
ATOM 656 C C . LEU A 1 83 ? 3.852 -6.995 -9.913 1.00 81.19 83 LEU A C 1
ATOM 658 O O . LEU A 1 83 ? 4.578 -6.720 -8.959 1.00 81.19 83 LEU A O 1
ATOM 662 N N . HIS A 1 84 ? 2.572 -6.659 -9.983 1.00 72.62 84 HIS A N 1
ATOM 663 C CA . HIS A 1 84 ? 1.837 -5.979 -8.924 1.00 72.62 84 HIS A CA 1
ATOM 664 C C . HIS A 1 84 ? 0.777 -6.932 -8.336 1.00 72.62 84 HIS A C 1
ATOM 666 O O . HIS A 1 84 ? 0.417 -7.917 -8.982 1.00 72.62 84 HIS A O 1
ATOM 672 N N . ASN A 1 85 ? 0.332 -6.691 -7.099 1.00 61.69 85 ASN A N 1
ATOM 673 C CA . ASN A 1 85 ? -0.741 -7.436 -6.416 1.00 61.69 85 ASN A CA 1
ATOM 674 C C . ASN A 1 85 ? -1.758 -6.470 -5.791 1.00 61.69 85 ASN A C 1
ATOM 676 O O . ASN A 1 85 ? -1.490 -5.248 -5.797 1.00 61.69 85 ASN A O 1
#

Foldseek 3Di:
DDPVVLVVCVVVVHPRPQQFEAEDPPPAVLVVVLVVLVVCLVVDDPVCNVVSVVVSVVSVVVVVVVVVVVVCRRVVSDSYYHYDD

Secondary structure (DSSP, 8-state):
--HHHHHHHHHTTS----SS-EEE----HHHHHHHHHHHHHHHS-TTTHHHHHHHHHHHHHHHHHHHHHHHHHHTS----EEE--

Sequence (85 aa):
MGVFDSFKELVTQKPVGLKKPDFYKADSDSKKQLERLQQLHATAPDRGKPQIERDMKLLAYGIAGEENVAFELNNSYLPIIVLHN

pLDDT: mean 81.07, std 14.73, range [48.5, 97.12]

Organism: NCBI:txid1076179

Radius of gyration: 18.42 Å; chains: 1; bounding box: 33×25×53 Å